Protein AF-A0A7C3QH63-F1 (afdb_monomer_lite)

Sequence (162 aa):
MARCDVIFSNTGHPMHFYNVEKAVGRGSLNETSDVLLVQYMLKATYESSTAGASLTGAPKGVLKVSGVADELTFDLIRHFQKSMQKLGIPTVDDGRIDPVPRSTTAYDMTKRAFQHTIISLNHALHTVRPNDYPRLWNAPDCPPALRERLFIYWVAGEYMRY

Structure (mmCIF, N/CA/C/O backbone):
data_AF-A0A7C3QH63-F1
#
_entry.id   AF-A0A7C3QH63-F1
#
loop_
_atom_site.group_PDB
_atom_site.id
_atom_site.type_symbol
_atom_site.label_atom_id
_atom_site.label_alt_id
_atom_site.label_comp_id
_atom_site.label_asym_id
_atom_site.label_entity_id
_atom_site.label_seq_id
_atom_site.pdbx_PDB_ins_code
_atom_site.Cartn_x
_atom_site.Cartn_y
_atom_site.Cartn_z
_atom_site.occupancy
_atom_site.B_iso_or_equiv
_atom_site.auth_seq_id
_atom_site.auth_comp_id
_atom_site.auth_asym_id
_atom_site.auth_atom_id
_atom_site.pdbx_PDB_model_num
ATOM 1 N N . MET A 1 1 ? -5.799 -2.760 -12.560 1.00 87.38 1 MET A N 1
ATOM 2 C CA . MET A 1 1 ? -5.232 -4.009 -12.068 1.00 87.38 1 MET A CA 1
ATOM 3 C C . MET A 1 1 ? -3.860 -3.774 -11.478 1.00 87.38 1 MET A C 1
ATOM 5 O O . MET A 1 1 ? -3.052 -3.082 -12.085 1.00 87.38 1 MET A O 1
ATOM 9 N N . ALA A 1 2 ? -3.596 -4.373 -10.316 1.00 91.44 2 ALA A N 1
ATOM 10 C CA . ALA A 1 2 ? -2.329 -4.192 -9.617 1.00 91.44 2 ALA A CA 1
ATOM 11 C C . ALA A 1 2 ? -1.150 -4.656 -10.473 1.00 91.44 2 ALA A C 1
ATOM 13 O O . ALA A 1 2 ? -1.228 -5.689 -11.145 1.00 91.44 2 ALA A O 1
ATOM 14 N N . ARG A 1 3 ? -0.047 -3.911 -10.411 1.00 90.75 3 ARG A N 1
ATOM 15 C CA . ARG A 1 3 ? 1.154 -4.196 -11.199 1.00 90.75 3 ARG A CA 1
ATOM 16 C C . ARG A 1 3 ? 2.439 -3.852 -10.457 1.00 90.75 3 ARG A C 1
ATOM 18 O O . ARG A 1 3 ? 2.429 -3.100 -9.485 1.00 90.75 3 ARG A O 1
ATOM 25 N N . CYS A 1 4 ? 3.544 -4.387 -10.961 1.00 90.00 4 CYS A N 1
ATOM 26 C CA . CYS A 1 4 ? 4.897 -4.026 -10.558 1.00 90.00 4 CYS A CA 1
ATOM 27 C C . CYS A 1 4 ? 5.586 -3.341 -11.742 1.00 90.00 4 CYS A C 1
ATOM 29 O O . CYS A 1 4 ? 5.754 -3.952 -12.795 1.00 90.00 4 CYS A O 1
ATOM 31 N N . ASP A 1 5 ? 5.958 -2.077 -11.568 1.00 87.06 5 ASP A N 1
ATOM 32 C CA . ASP A 1 5 ? 6.765 -1.318 -12.516 1.00 87.06 5 ASP A CA 1
ATOM 33 C C . ASP A 1 5 ? 8.238 -1.349 -12.067 1.00 87.06 5 ASP A C 1
ATOM 35 O O . ASP A 1 5 ? 8.532 -1.395 -10.870 1.00 87.06 5 ASP A O 1
ATOM 39 N N . VAL A 1 6 ? 9.177 -1.287 -13.015 1.00 83.69 6 VAL A N 1
ATOM 40 C CA . VAL A 1 6 ? 10.589 -1.015 -12.707 1.00 83.69 6 VAL A CA 1
ATOM 41 C C . VAL A 1 6 ? 10.860 0.454 -12.991 1.00 83.69 6 VAL A C 1
ATOM 43 O O . VAL A 1 6 ? 10.867 0.874 -14.148 1.00 83.69 6 VAL A O 1
ATOM 46 N N . ILE A 1 7 ? 11.090 1.225 -11.935 1.00 82.81 7 ILE A N 1
ATOM 47 C CA . ILE A 1 7 ? 11.486 2.633 -12.017 1.00 82.81 7 ILE A CA 1
ATOM 48 C C . ILE A 1 7 ? 12.985 2.764 -11.753 1.00 82.81 7 ILE A C 1
ATOM 50 O O . ILE A 1 7 ? 13.591 1.883 -11.150 1.00 82.81 7 ILE A O 1
ATOM 54 N N . PHE A 1 8 ? 13.599 3.859 -12.187 1.00 79.06 8 PHE A N 1
ATOM 55 C CA . PHE A 1 8 ? 15.014 4.123 -11.931 1.00 79.06 8 PHE A CA 1
ATOM 56 C C . PHE A 1 8 ? 15.159 5.212 -10.874 1.00 79.06 8 PHE A C 1
ATOM 58 O O . PHE A 1 8 ? 14.492 6.245 -10.949 1.00 79.06 8 PHE A O 1
ATOM 65 N N . SER A 1 9 ? 16.014 4.971 -9.880 1.00 76.06 9 SER A N 1
ATOM 66 C CA . SER A 1 9 ? 16.400 5.986 -8.901 1.00 76.06 9 SER A CA 1
ATOM 67 C C . SER A 1 9 ? 17.197 7.116 -9.565 1.00 76.06 9 SER A C 1
ATOM 69 O O . SER A 1 9 ? 17.692 6.982 -10.685 1.00 76.06 9 SER A O 1
ATOM 71 N N . ASN A 1 10 ? 17.432 8.204 -8.828 1.00 71.88 10 ASN A N 1
ATOM 72 C CA . ASN A 1 10 ? 18.333 9.276 -9.271 1.00 71.88 10 ASN A CA 1
ATOM 73 C C . ASN A 1 10 ? 19.784 8.794 -9.486 1.00 71.88 10 ASN A C 1
ATOM 75 O O . ASN A 1 10 ? 20.552 9.462 -10.168 1.00 71.88 10 ASN A O 1
ATOM 79 N N . THR A 1 11 ? 20.160 7.645 -8.914 1.00 76.81 11 THR A N 1
ATOM 80 C CA . THR A 1 11 ? 21.467 6.995 -9.110 1.00 76.81 11 THR A CA 1
ATOM 81 C C . THR A 1 11 ? 21.471 5.988 -10.264 1.00 76.81 11 THR A C 1
ATOM 83 O O . THR A 1 11 ? 22.475 5.322 -10.491 1.00 76.81 11 THR A O 1
ATOM 86 N N . GLY A 1 12 ? 20.361 5.859 -11.001 1.00 77.06 12 GLY A N 1
ATOM 87 C CA . GLY A 1 12 ? 20.231 4.932 -12.126 1.00 77.06 12 GLY A CA 1
ATOM 88 C C . GLY A 1 12 ? 20.026 3.472 -11.719 1.00 77.06 12 GLY A C 1
ATOM 89 O O . GLY A 1 12 ? 20.027 2.595 -12.582 1.00 77.06 12 GLY A O 1
ATOM 90 N N . HIS A 1 13 ? 19.821 3.180 -10.431 1.00 79.19 13 HIS A N 1
ATOM 91 C CA . HIS A 1 13 ? 19.534 1.820 -9.988 1.00 79.19 13 HIS A CA 1
ATOM 92 C C . HIS A 1 13 ? 18.056 1.478 -10.217 1.00 79.19 13 HIS A C 1
ATOM 94 O O . HIS A 1 13 ? 17.182 2.275 -9.856 1.00 79.19 13 HIS A O 1
ATOM 100 N N . PRO A 1 14 ? 17.753 0.306 -10.805 1.00 82.06 14 PRO A N 1
ATOM 101 C CA . PRO A 1 14 ? 16.380 -0.144 -10.956 1.00 82.06 14 PRO A CA 1
ATOM 102 C C . PRO A 1 14 ? 15.774 -0.446 -9.582 1.00 82.06 14 PRO A C 1
ATOM 104 O O . PRO A 1 14 ? 16.399 -1.078 -8.731 1.00 82.06 14 PRO A O 1
ATOM 107 N N . MET A 1 15 ? 14.537 -0.011 -9.381 1.00 83.62 15 MET A N 1
ATOM 108 C CA . MET A 1 15 ? 13.744 -0.254 -8.184 1.00 83.62 15 MET A CA 1
ATOM 109 C C . MET A 1 15 ? 12.363 -0.757 -8.589 1.00 83.62 15 MET A C 1
ATOM 111 O O . MET A 1 15 ? 11.753 -0.250 -9.531 1.00 83.62 15 MET A O 1
ATOM 115 N N . HIS A 1 16 ? 11.858 -1.739 -7.849 1.00 89.25 16 HIS A N 1
ATOM 116 C CA . HIS A 1 16 ? 10.487 -2.205 -8.005 1.00 89.25 16 HIS A CA 1
ATOM 117 C C . HIS A 1 16 ? 9.518 -1.208 -7.369 1.00 89.25 16 HIS A C 1
ATOM 119 O O . HIS A 1 16 ? 9.737 -0.735 -6.250 1.00 89.25 16 HIS A O 1
ATOM 125 N N . PHE A 1 17 ? 8.441 -0.904 -8.084 1.00 91.69 17 PHE A N 1
ATOM 126 C CA . PHE A 1 17 ? 7.369 -0.037 -7.625 1.00 91.69 17 PHE A CA 1
ATOM 127 C C . PHE A 1 17 ? 6.023 -0.713 -7.856 1.00 91.69 17 PHE A C 1
ATOM 129 O O . PHE A 1 17 ? 5.623 -0.966 -8.993 1.00 91.69 17 PHE A O 1
ATOM 136 N N . TYR A 1 18 ? 5.319 -1.019 -6.773 1.00 94.81 18 TYR A N 1
ATOM 137 C CA . TYR A 1 18 ? 3.999 -1.627 -6.832 1.00 94.81 18 TYR A CA 1
ATOM 138 C C . TYR A 1 18 ? 2.939 -0.544 -6.942 1.00 94.81 18 TYR A C 1
ATOM 140 O O . TYR A 1 18 ? 2.888 0.380 -6.134 1.00 94.81 18 TYR A O 1
ATOM 148 N N . ASN A 1 19 ? 2.083 -0.646 -7.947 1.00 95.44 19 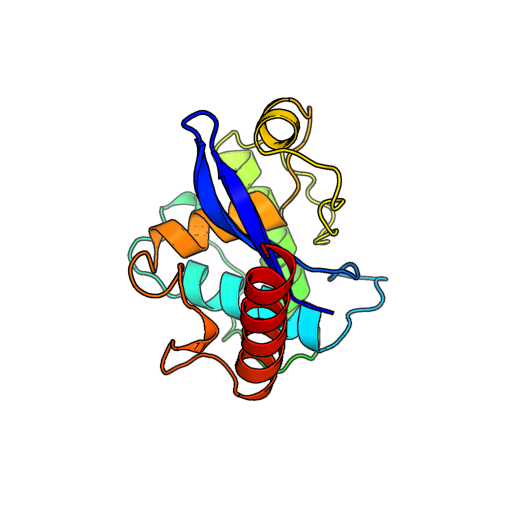ASN A N 1
ATOM 149 C CA . ASN A 1 19 ? 1.105 0.385 -8.245 1.00 95.44 19 ASN A CA 1
ATOM 150 C C . ASN A 1 19 ? -0.275 -0.230 -8.441 1.00 95.44 19 ASN A C 1
ATOM 152 O O . ASN A 1 19 ? -0.408 -1.385 -8.854 1.00 95.44 19 ASN A O 1
ATOM 156 N N . VAL A 1 20 ? -1.290 0.580 -8.176 1.00 96.38 20 VAL A N 1
ATOM 157 C CA . VAL A 1 20 ? -2.664 0.289 -8.579 1.00 96.38 20 VAL A CA 1
ATOM 158 C C . VAL A 1 20 ? -2.906 0.867 -9.975 1.00 96.38 20 VAL A C 1
ATOM 160 O O . VAL A 1 20 ? -2.190 1.776 -10.399 1.00 96.38 20 VAL A O 1
ATOM 163 N N . GLU A 1 21 ? -3.903 0.381 -10.714 1.00 94.56 21 GLU A N 1
ATOM 164 C CA . GLU A 1 21 ? -4.372 1.095 -11.923 1.00 94.56 21 GLU A CA 1
ATOM 165 C C . GLU A 1 21 ? -5.732 1.752 -11.738 1.00 94.56 21 GLU A C 1
ATOM 167 O O . GLU A 1 21 ? -6.007 2.764 -12.386 1.00 94.56 21 GLU A O 1
ATOM 172 N N . LYS A 1 22 ? -6.592 1.189 -10.886 1.00 96.12 22 LYS A N 1
ATOM 173 C CA . LYS A 1 22 ? -7.841 1.826 -10.472 1.00 96.12 22 LYS A CA 1
ATOM 174 C C . LYS A 1 22 ? -7.738 2.223 -9.008 1.00 96.12 22 LYS A C 1
ATOM 176 O O . LYS A 1 22 ? -7.091 1.545 -8.217 1.00 96.12 22 LYS A O 1
ATOM 181 N N . ALA A 1 23 ? -8.375 3.339 -8.671 1.00 97.38 23 ALA A N 1
ATOM 182 C CA . ALA A 1 23 ? -8.369 3.846 -7.312 1.00 97.38 23 ALA A CA 1
ATOM 183 C C . ALA A 1 23 ? -9.007 2.842 -6.338 1.00 97.38 23 ALA A C 1
ATOM 185 O O . ALA A 1 23 ? -10.001 2.183 -6.672 1.00 97.38 23 ALA A O 1
ATOM 186 N N . VAL A 1 24 ? -8.444 2.767 -5.132 1.00 98.31 24 VAL A N 1
ATOM 187 C CA . VAL A 1 24 ? -8.957 1.960 -4.018 1.00 98.31 24 VAL A CA 1
ATOM 188 C C . VAL A 1 24 ? -9.373 2.892 -2.888 1.00 98.31 24 VAL A C 1
ATOM 190 O O . VAL A 1 24 ? -8.562 3.672 -2.400 1.00 98.31 24 VAL A O 1
ATOM 193 N N . GLY A 1 25 ? -10.633 2.826 -2.474 1.00 97.56 25 GLY A N 1
ATOM 194 C CA . GLY A 1 25 ? -11.217 3.698 -1.459 1.00 97.56 25 GLY A CA 1
ATOM 195 C C . GLY A 1 25 ? -12.720 3.898 -1.654 1.00 97.56 25 GLY A C 1
ATOM 196 O O . GLY A 1 25 ? -13.318 3.411 -2.623 1.00 97.56 25 GLY A O 1
ATOM 197 N N . ARG A 1 26 ? -13.353 4.640 -0.740 1.00 96.75 26 ARG A N 1
ATOM 198 C CA . ARG A 1 26 ? -14.796 4.928 -0.821 1.00 96.75 26 ARG A CA 1
ATOM 199 C C . ARG A 1 26 ? -15.142 5.610 -2.150 1.00 96.75 26 ARG A C 1
ATOM 201 O O . ARG A 1 26 ? -14.431 6.505 -2.603 1.00 96.75 26 ARG A O 1
ATOM 208 N N . GLY A 1 27 ? -16.227 5.163 -2.783 1.00 95.94 27 GLY A N 1
ATOM 209 C CA . GLY A 1 27 ? -16.696 5.699 -4.068 1.00 95.94 27 GLY A CA 1
ATOM 210 C C . GLY A 1 27 ? -15.800 5.391 -5.276 1.00 95.94 27 GLY A C 1
ATOM 211 O O . GLY A 1 27 ? -16.015 5.959 -6.343 1.00 95.94 27 GLY A O 1
ATOM 212 N N . SER A 1 28 ? -14.795 4.523 -5.126 1.00 96.38 28 SER A N 1
ATOM 213 C CA . SER A 1 28 ? -13.924 4.086 -6.224 1.00 96.38 28 SER A CA 1
ATOM 214 C C . SER A 1 28 ? -14.381 2.747 -6.815 1.00 96.38 28 SER A C 1
ATOM 216 O O . SER A 1 28 ? -15.229 2.065 -6.242 1.00 96.38 28 SER A O 1
ATOM 218 N N . LEU A 1 29 ? -13.791 2.350 -7.950 1.00 96.44 29 LEU A N 1
ATOM 219 C CA . LEU A 1 29 ? -14.080 1.057 -8.585 1.00 96.44 29 LEU A CA 1
ATOM 220 C C . LEU A 1 29 ? -13.668 -0.136 -7.713 1.00 96.44 29 LEU A C 1
ATOM 222 O O . LEU A 1 29 ? -14.335 -1.161 -7.764 1.00 96.44 29 LEU A O 1
ATOM 226 N N . ASN A 1 30 ? -12.606 0.004 -6.904 1.00 97.56 30 ASN A N 1
ATOM 227 C CA . ASN A 1 30 ? -12.132 -1.043 -5.992 1.00 97.56 30 ASN A CA 1
ATOM 228 C C . ASN A 1 30 ? -11.896 -2.391 -6.695 1.00 97.56 30 ASN A C 1
ATOM 230 O O . ASN A 1 30 ? -12.334 -3.441 -6.228 1.00 97.56 30 ASN A O 1
ATOM 234 N N . GLU A 1 31 ? -11.184 -2.354 -7.822 1.00 97.44 31 GLU A N 1
ATOM 235 C CA . GLU A 1 31 ? -10.793 -3.553 -8.566 1.00 97.44 31 GLU A CA 1
ATOM 236 C C . GLU A 1 31 ? -10.089 -4.566 -7.659 1.00 97.44 31 GLU A C 1
ATOM 238 O O . GLU A 1 31 ? -9.119 -4.230 -6.979 1.00 97.44 31 GLU A O 1
ATOM 243 N N . THR A 1 32 ? -10.521 -5.828 -7.692 1.00 97.44 32 THR A N 1
ATOM 244 C CA . THR A 1 32 ? -10.091 -6.864 -6.735 1.00 97.44 32 THR A CA 1
ATOM 245 C C . THR A 1 32 ? -8.572 -6.986 -6.620 1.00 97.44 32 THR A C 1
ATOM 247 O O . THR A 1 32 ? -8.037 -7.103 -5.523 1.00 97.44 32 THR A O 1
ATOM 250 N N . SER A 1 33 ? -7.852 -6.928 -7.744 1.00 96.81 33 SER A N 1
ATOM 251 C CA . SER A 1 33 ? -6.382 -7.000 -7.742 1.00 96.81 33 SER A CA 1
ATOM 252 C C . SER A 1 33 ? -5.717 -5.772 -7.109 1.00 96.81 33 SER A C 1
ATOM 254 O O . SER A 1 33 ? -4.744 -5.926 -6.373 1.00 96.81 33 SER A O 1
ATOM 256 N N . ASP A 1 34 ? -6.257 -4.575 -7.355 1.00 97.81 34 ASP A N 1
ATOM 257 C CA . ASP A 1 34 ? -5.780 -3.320 -6.764 1.00 97.81 34 ASP A CA 1
ATOM 258 C C . ASP A 1 34 ? -6.050 -3.318 -5.244 1.00 97.81 34 ASP A C 1
ATOM 260 O O . ASP A 1 34 ? -5.174 -2.967 -4.451 1.00 97.81 34 ASP A O 1
ATOM 264 N N . VAL A 1 35 ? -7.217 -3.821 -4.823 1.00 98.25 35 VAL A N 1
ATOM 265 C CA . VAL A 1 35 ? -7.578 -4.002 -3.407 1.00 98.25 35 VAL A CA 1
ATOM 266 C C . VAL A 1 35 ? -6.670 -5.020 -2.718 1.00 98.25 35 VAL A C 1
ATOM 268 O O . VAL A 1 35 ? -6.187 -4.745 -1.622 1.00 98.25 35 VAL A O 1
ATOM 271 N N . LEU A 1 36 ? -6.402 -6.170 -3.349 1.00 97.88 36 LEU A N 1
ATOM 272 C CA . LEU A 1 36 ? -5.495 -7.190 -2.809 1.00 97.88 36 LEU A CA 1
ATOM 273 C C . LEU A 1 36 ? -4.114 -6.607 -2.523 1.00 97.88 36 LEU A C 1
ATOM 275 O O . LEU A 1 36 ? -3.567 -6.845 -1.447 1.00 97.88 36 LEU A O 1
ATOM 279 N N . LEU A 1 37 ? -3.566 -5.834 -3.466 1.00 98.00 37 LEU A N 1
ATOM 280 C CA . LEU A 1 37 ? -2.282 -5.170 -3.277 1.00 98.00 37 LEU A CA 1
ATOM 281 C C . LEU A 1 37 ? -2.341 -4.226 -2.071 1.00 98.00 37 LEU A C 1
ATOM 283 O O . LEU A 1 37 ? -1.543 -4.369 -1.150 1.00 98.00 37 LEU A O 1
ATOM 287 N N . VAL A 1 38 ? -3.311 -3.312 -2.035 1.00 98.19 38 VAL A N 1
ATOM 288 C CA . VAL A 1 38 ? -3.454 -2.337 -0.942 1.00 98.19 38 VAL A CA 1
ATOM 289 C C . VAL A 1 38 ? -3.601 -3.019 0.420 1.00 98.19 38 VAL A C 1
ATOM 291 O O . VAL A 1 38 ? -2.882 -2.670 1.358 1.00 98.19 38 VAL A O 1
ATOM 294 N N . GLN A 1 39 ? -4.487 -4.011 0.538 1.00 98.06 39 GLN A N 1
ATOM 295 C CA . GLN A 1 39 ? -4.697 -4.753 1.782 1.00 98.06 39 GLN A CA 1
ATOM 296 C C . GLN A 1 39 ? -3.429 -5.479 2.224 1.00 98.06 39 GLN A C 1
ATOM 298 O O . GLN A 1 39 ? -3.089 -5.450 3.404 1.00 98.06 39 GLN A O 1
ATOM 303 N N . TYR A 1 40 ? -2.708 -6.098 1.289 1.00 97.44 40 TYR A N 1
ATOM 304 C CA . TYR A 1 40 ? -1.456 -6.784 1.580 1.00 97.44 40 TYR A CA 1
ATOM 305 C C . TYR A 1 40 ? -0.379 -5.819 2.098 1.00 97.44 40 TYR A C 1
ATOM 307 O O . TYR A 1 40 ? 0.248 -6.087 3.124 1.00 97.44 40 TYR A O 1
ATOM 315 N N . MET A 1 41 ? -0.212 -4.663 1.445 1.00 97.31 41 MET A N 1
ATOM 316 C CA . MET A 1 41 ? 0.748 -3.633 1.861 1.00 97.31 41 MET A CA 1
ATOM 317 C C . MET A 1 41 ? 0.407 -3.053 3.239 1.00 97.31 41 MET A C 1
ATOM 319 O O . MET A 1 41 ? 1.291 -2.925 4.088 1.00 97.31 41 MET A O 1
ATOM 323 N N . LEU A 1 42 ? -0.869 -2.728 3.480 1.00 96.44 42 LEU A N 1
ATOM 324 C CA . LEU A 1 42 ? -1.339 -2.232 4.776 1.00 96.44 42 LEU A CA 1
ATOM 325 C C . LEU A 1 42 ? -1.126 -3.281 5.866 1.00 96.44 42 LEU A C 1
ATOM 327 O O . LEU A 1 42 ? -0.545 -2.961 6.898 1.00 96.44 42 LEU A O 1
ATOM 331 N N . LYS A 1 43 ? -1.536 -4.531 5.628 1.00 95.38 43 LYS A N 1
ATOM 332 C CA . LYS A 1 43 ? -1.392 -5.621 6.597 1.00 95.38 43 LYS A CA 1
ATOM 333 C C . LYS A 1 43 ? 0.067 -5.793 7.016 1.00 95.38 43 LYS A C 1
ATOM 335 O O . LYS A 1 43 ? 0.362 -5.701 8.201 1.00 95.38 43 LYS A O 1
ATOM 340 N N . ALA A 1 44 ? 0.981 -5.935 6.054 1.00 94.00 44 ALA A N 1
ATOM 341 C CA . ALA A 1 44 ? 2.410 -6.060 6.338 1.00 94.00 44 ALA A CA 1
ATOM 342 C C . ALA A 1 44 ? 2.963 -4.850 7.112 1.00 94.00 44 ALA A C 1
ATOM 344 O O . ALA A 1 44 ? 3.793 -5.007 8.004 1.00 94.00 44 ALA A O 1
ATOM 345 N N . THR A 1 45 ? 2.484 -3.646 6.792 1.00 92.88 45 THR A N 1
ATOM 346 C CA . THR A 1 45 ? 2.906 -2.416 7.471 1.00 92.88 45 THR A CA 1
ATOM 347 C C . THR A 1 45 ? 2.425 -2.363 8.923 1.00 92.88 45 THR A C 1
ATOM 349 O O . THR A 1 45 ? 3.207 -1.998 9.791 1.00 92.88 45 THR A O 1
ATOM 352 N N . TYR A 1 46 ? 1.171 -2.728 9.207 1.00 91.81 46 TYR A N 1
ATOM 353 C CA . TYR A 1 46 ? 0.603 -2.669 10.563 1.00 91.81 46 TYR A CA 1
ATOM 354 C C . TYR A 1 46 ? 0.979 -3.863 11.448 1.00 91.81 46 TYR A C 1
ATOM 356 O O . TYR A 1 46 ? 0.990 -3.723 12.668 1.00 91.81 46 TYR A O 1
ATOM 364 N N . GLU A 1 47 ? 1.277 -5.025 10.865 1.00 90.25 47 GLU A N 1
ATOM 365 C CA . GLU A 1 47 ? 1.712 -6.208 11.620 1.00 90.25 47 GLU A CA 1
ATOM 366 C C . GLU A 1 47 ? 3.205 -6.174 11.974 1.00 90.25 47 GLU A C 1
ATOM 368 O O . GLU A 1 47 ? 3.648 -6.921 12.847 1.00 90.25 47 GLU A O 1
ATOM 373 N N . SER A 1 48 ? 3.995 -5.311 11.328 1.00 85.44 48 SER A N 1
ATOM 374 C CA . SER A 1 48 ? 5.418 -5.196 11.632 1.00 85.44 48 SER A CA 1
ATOM 375 C C . SER A 1 48 ? 5.658 -4.546 12.994 1.00 85.44 48 SER A C 1
ATOM 377 O O . SER A 1 48 ? 5.189 -3.443 13.264 1.00 85.44 48 SER A O 1
ATOM 379 N N . SER A 1 49 ? 6.501 -5.164 13.823 1.00 66.25 49 SER A N 1
ATOM 380 C CA . SER A 1 49 ? 6.978 -4.574 15.082 1.00 66.25 49 SER A CA 1
ATOM 381 C C . SER A 1 49 ? 7.876 -3.347 14.880 1.00 66.25 49 SER A C 1
ATOM 383 O O . SER A 1 49 ? 8.116 -2.598 15.825 1.00 66.25 49 SER A O 1
ATOM 385 N N . THR A 1 50 ? 8.362 -3.122 13.655 1.00 67.06 50 THR A N 1
ATOM 386 C CA . THR A 1 50 ? 9.143 -1.936 13.272 1.00 67.06 50 THR A CA 1
ATOM 387 C C . THR A 1 50 ? 8.275 -0.778 12.781 1.00 67.06 50 THR A C 1
ATOM 389 O O . THR A 1 50 ? 8.800 0.295 12.477 1.00 67.06 50 THR A O 1
ATOM 392 N N . ALA A 1 51 ? 6.952 -0.964 12.718 1.00 62.50 51 ALA A N 1
ATOM 393 C CA . ALA A 1 51 ? 6.001 0.114 12.502 1.00 62.50 51 ALA A CA 1
ATOM 394 C C . ALA A 1 51 ? 6.171 1.156 13.618 1.00 62.50 51 ALA A C 1
ATOM 396 O O . ALA A 1 51 ? 5.857 0.903 14.780 1.00 62.50 51 ALA A O 1
ATOM 397 N N . GLY A 1 52 ? 6.736 2.318 13.284 1.00 61.28 52 GLY A N 1
ATOM 398 C CA . GLY A 1 52 ? 7.029 3.362 14.264 1.00 61.28 52 GLY A CA 1
ATOM 399 C C . GLY A 1 52 ? 5.786 3.846 15.024 1.00 61.28 52 GLY A C 1
ATOM 400 O O . GLY A 1 52 ? 4.643 3.598 14.636 1.00 61.28 52 GLY A O 1
ATOM 401 N N . ALA A 1 53 ? 6.009 4.625 16.089 1.00 62.62 53 ALA A N 1
ATOM 402 C CA . ALA A 1 53 ? 4.955 5.159 16.962 1.00 62.62 53 ALA A CA 1
ATOM 403 C C . ALA A 1 53 ? 3.829 5.921 16.222 1.00 62.62 53 ALA A C 1
ATOM 405 O O . ALA A 1 53 ? 2.725 6.065 16.744 1.00 62.62 53 ALA A O 1
ATOM 406 N N . SER A 1 54 ? 4.073 6.387 14.997 1.00 66.19 54 SER A N 1
ATOM 407 C CA . SER A 1 54 ? 3.097 7.081 14.151 1.00 66.19 54 SER A CA 1
ATOM 408 C C . SER A 1 54 ? 1.929 6.210 13.677 1.00 66.19 54 SER A C 1
ATOM 410 O O . SER A 1 54 ? 0.899 6.765 13.294 1.00 66.19 54 SER A O 1
ATOM 412 N N . LEU A 1 55 ? 2.051 4.879 13.716 1.00 79.62 55 LEU A N 1
ATOM 413 C CA . LEU A 1 55 ? 0.976 3.942 13.359 1.00 79.62 55 LEU A CA 1
ATOM 414 C C . LEU A 1 55 ? 0.158 3.468 14.575 1.00 79.62 55 LEU A C 1
ATOM 416 O O . LEU A 1 55 ? -0.749 2.647 14.432 1.00 79.62 55 LEU A O 1
ATOM 420 N N . THR A 1 56 ? 0.429 4.018 15.764 1.00 77.88 56 THR A N 1
ATOM 421 C CA . THR A 1 56 ? -0.385 3.780 16.964 1.00 77.88 56 THR A CA 1
ATOM 422 C C . THR A 1 56 ? -1.803 4.332 16.800 1.00 77.88 56 THR A C 1
ATOM 424 O O . THR A 1 56 ? -2.019 5.363 16.165 1.00 77.88 56 THR A O 1
ATOM 427 N N . GLY A 1 57 ? -2.784 3.645 17.394 1.00 81.38 57 GLY A N 1
ATOM 428 C CA . GLY A 1 57 ? -4.195 4.038 17.301 1.00 81.38 57 GLY A CA 1
ATOM 429 C C . GLY A 1 57 ? -4.903 3.579 16.024 1.00 81.38 57 GLY A C 1
ATOM 430 O O . GLY A 1 57 ? -5.984 4.086 15.724 1.00 81.38 57 GLY A O 1
ATOM 431 N N . ALA A 1 58 ? -4.324 2.614 15.300 1.00 85.06 58 ALA A N 1
ATOM 432 C CA . ALA A 1 58 ? -4.961 2.000 14.144 1.00 85.06 58 ALA A CA 1
ATOM 433 C C . ALA A 1 58 ? -6.381 1.488 14.482 1.00 85.06 58 ALA A C 1
ATOM 435 O O . ALA A 1 58 ? -6.604 0.992 15.596 1.00 85.06 58 ALA A O 1
ATOM 436 N N . PRO A 1 59 ? -7.341 1.586 13.539 1.00 86.31 59 PRO A N 1
ATOM 437 C CA . PRO A 1 59 ? -8.656 0.968 13.666 1.00 86.31 59 PRO A CA 1
ATOM 438 C C . PRO A 1 59 ? -8.563 -0.477 14.171 1.00 86.31 59 PRO A C 1
ATOM 440 O O . PRO A 1 59 ? -7.742 -1.263 13.699 1.00 86.31 59 PRO A O 1
ATOM 443 N N . LYS A 1 60 ? -9.406 -0.828 15.148 1.00 84.00 60 LYS A N 1
ATOM 444 C CA . LYS A 1 60 ? -9.419 -2.176 15.727 1.00 84.00 60 LYS A CA 1
ATOM 445 C C . LYS A 1 60 ? -9.970 -3.173 14.709 1.00 84.00 60 LYS A C 1
ATOM 447 O O . LYS A 1 60 ? -11.054 -2.972 14.172 1.00 84.00 60 LYS A O 1
ATOM 452 N N . GLY A 1 61 ? -9.261 -4.278 14.513 1.00 84.81 61 GLY A N 1
ATOM 453 C CA . GLY A 1 61 ? -9.690 -5.368 13.643 1.00 84.81 61 GLY A CA 1
ATOM 454 C C . GLY A 1 61 ? -8.500 -6.126 13.071 1.00 84.81 61 GLY A C 1
ATOM 455 O O . GLY A 1 61 ? -7.365 -5.665 13.146 1.00 84.81 61 GLY A O 1
ATOM 456 N N . VAL A 1 62 ? -8.767 -7.298 12.497 1.00 88.25 62 VAL A N 1
ATOM 457 C CA . VAL A 1 62 ? -7.769 -8.051 11.730 1.00 88.25 62 VAL A CA 1
ATOM 458 C C . VAL A 1 62 ? -8.030 -7.781 10.257 1.00 88.25 62 VAL A C 1
ATOM 460 O O . VAL A 1 62 ? -9.052 -8.218 9.724 1.00 88.25 62 VAL A O 1
ATOM 463 N N . LEU A 1 63 ? -7.117 -7.059 9.604 1.00 92.81 63 LEU A N 1
ATOM 464 C CA . LEU A 1 63 ? -7.216 -6.805 8.171 1.00 92.81 63 LEU A CA 1
ATOM 465 C C . LEU A 1 63 ? -7.030 -8.120 7.404 1.00 92.81 63 LEU A C 1
ATOM 467 O O . LEU A 1 63 ? -5.967 -8.743 7.440 1.00 92.81 63 LEU A O 1
ATOM 471 N N . LYS A 1 64 ? -8.075 -8.541 6.692 1.00 95.00 64 LYS A N 1
ATOM 472 C CA . LYS A 1 64 ? -8.027 -9.704 5.803 1.00 95.00 64 LYS A CA 1
ATOM 473 C C . LYS A 1 64 ? -7.625 -9.255 4.403 1.00 95.00 64 LYS A C 1
ATOM 475 O O . LYS A 1 64 ? -8.165 -8.286 3.886 1.00 95.00 64 LYS A O 1
ATOM 480 N N . VAL A 1 65 ? -6.722 -9.998 3.768 1.00 96.81 65 VAL A N 1
ATOM 481 C CA . VAL A 1 65 ? -6.346 -9.783 2.363 1.00 96.81 65 VAL A CA 1
ATOM 482 C C . VAL A 1 65 ? -7.306 -10.583 1.482 1.00 96.81 65 VAL A C 1
ATOM 484 O O . VAL A 1 65 ? -6.986 -11.679 1.027 1.00 96.81 65 VAL A O 1
ATOM 487 N N . SER A 1 66 ? -8.533 -10.083 1.346 1.00 96.88 66 SER A N 1
ATOM 488 C CA . SER A 1 66 ? -9.636 -10.759 0.648 1.00 96.88 66 SER A CA 1
ATOM 489 C C . SER A 1 66 ? -9.837 -10.267 -0.785 1.00 96.88 66 SER A C 1
ATOM 491 O O . SER A 1 66 ? -10.500 -10.940 -1.570 1.00 96.88 66 SER A O 1
ATOM 493 N N . GLY A 1 67 ? -9.304 -9.089 -1.126 1.00 96.94 67 GLY A N 1
ATOM 494 C CA . GLY A 1 67 ? -9.593 -8.414 -2.393 1.00 96.94 67 GLY A CA 1
ATOM 495 C C . GLY A 1 67 ? -10.967 -7.746 -2.436 1.00 96.94 67 GLY A C 1
ATOM 496 O O . GLY A 1 67 ? -11.346 -7.204 -3.471 1.00 96.94 67 GLY A O 1
ATOM 497 N N . VAL A 1 68 ? -11.706 -7.760 -1.324 1.00 97.75 68 VAL A N 1
ATOM 498 C CA . VAL A 1 68 ? -12.968 -7.036 -1.149 1.00 97.75 68 VAL A CA 1
ATOM 499 C C . VAL A 1 68 ? -12.689 -5.816 -0.286 1.00 97.75 68 VAL A C 1
ATOM 501 O O . VAL A 1 68 ? -12.241 -5.959 0.852 1.00 97.75 68 VAL A O 1
ATOM 504 N N . ALA A 1 69 ? -12.929 -4.625 -0.831 1.00 96.31 69 ALA A N 1
ATOM 505 C CA . ALA A 1 69 ? -12.706 -3.380 -0.111 1.00 96.31 69 ALA A CA 1
ATOM 506 C C . ALA A 1 69 ? -13.849 -3.151 0.886 1.00 96.31 69 ALA A C 1
ATOM 508 O O . ALA A 1 69 ? -14.962 -2.801 0.497 1.00 96.31 69 ALA A O 1
ATOM 509 N N . ASP A 1 70 ? -13.567 -3.394 2.162 1.00 96.31 70 ASP A N 1
ATOM 510 C CA . ASP A 1 70 ? -14.502 -3.214 3.268 1.00 96.31 70 ASP A CA 1
ATOM 511 C C . ASP A 1 70 ? -14.225 -1.925 4.060 1.00 96.31 70 ASP A C 1
ATOM 513 O O . ASP A 1 70 ? -13.253 -1.203 3.823 1.00 96.31 70 ASP A O 1
ATOM 517 N N . GLU A 1 71 ? -15.098 -1.634 5.024 1.00 96.56 71 GLU A N 1
ATOM 518 C CA . GLU A 1 71 ? -14.989 -0.449 5.883 1.00 96.56 71 GLU A CA 1
ATOM 519 C C . GLU A 1 71 ? -13.646 -0.394 6.625 1.00 96.56 71 GLU A C 1
ATOM 521 O O . GLU A 1 71 ? -13.017 0.662 6.674 1.00 96.56 71 GLU A O 1
ATOM 526 N N . LEU A 1 72 ? -13.152 -1.538 7.116 1.00 96.50 72 LEU A N 1
ATOM 527 C CA . LEU A 1 72 ? -11.855 -1.614 7.790 1.00 96.50 72 LEU A CA 1
ATOM 528 C C . LEU A 1 72 ? -10.703 -1.249 6.843 1.00 96.50 72 LEU A C 1
ATOM 530 O O . LEU A 1 72 ? -9.781 -0.536 7.240 1.00 96.50 72 LEU A O 1
ATOM 534 N N . THR A 1 73 ? -10.760 -1.699 5.587 1.00 97.12 73 THR A N 1
ATOM 535 C CA . THR A 1 73 ? -9.788 -1.326 4.552 1.00 97.12 73 THR A CA 1
ATOM 536 C C . THR A 1 73 ? -9.768 0.190 4.362 1.00 97.12 73 THR A C 1
ATOM 538 O O . THR A 1 73 ? -8.695 0.794 4.386 1.00 97.12 73 THR A O 1
ATOM 541 N N . PHE A 1 74 ? -10.933 0.830 4.230 1.00 97.56 74 PHE A N 1
ATOM 542 C CA . PHE A 1 74 ? -11.025 2.284 4.055 1.00 97.56 74 PHE A CA 1
ATOM 543 C C . PHE A 1 74 ? -10.515 3.061 5.271 1.00 97.56 74 PHE A C 1
ATOM 545 O O . PHE A 1 74 ? -9.776 4.040 5.121 1.00 97.56 74 PHE A O 1
ATOM 552 N N . ASP A 1 75 ? -10.863 2.610 6.472 1.00 96.44 75 ASP A N 1
ATOM 553 C CA . ASP A 1 75 ? -10.430 3.250 7.710 1.00 96.44 75 ASP A CA 1
ATOM 554 C C . ASP A 1 75 ? -8.910 3.148 7.891 1.00 96.44 75 ASP A C 1
ATOM 556 O O . ASP A 1 75 ? -8.272 4.119 8.304 1.00 96.44 75 ASP A O 1
ATOM 560 N N . LEU A 1 76 ? -8.301 2.016 7.519 1.00 96.38 76 LEU A N 1
ATOM 561 C CA . LEU A 1 76 ? -6.848 1.834 7.569 1.00 96.38 76 LEU A CA 1
ATOM 562 C C . LEU A 1 76 ? -6.104 2.661 6.517 1.00 96.38 76 LEU A C 1
ATOM 564 O O . LEU A 1 76 ? -5.028 3.177 6.832 1.00 96.38 76 LEU A O 1
ATOM 568 N N . ILE A 1 77 ? -6.668 2.839 5.314 1.00 97.62 77 ILE A N 1
ATOM 569 C CA . ILE A 1 77 ? -6.125 3.768 4.305 1.00 97.62 77 ILE A CA 1
ATOM 570 C C . ILE A 1 77 ? -6.083 5.180 4.888 1.00 97.62 77 ILE A C 1
ATOM 572 O O . ILE A 1 77 ? -5.029 5.819 4.905 1.00 97.62 77 ILE A O 1
ATOM 576 N N . ARG A 1 78 ? -7.214 5.655 5.420 1.00 96.88 78 ARG A N 1
ATOM 577 C CA . ARG A 1 78 ? -7.305 7.010 5.970 1.00 96.88 78 ARG A CA 1
ATOM 578 C C . ARG A 1 78 ? -6.417 7.195 7.198 1.00 96.88 78 ARG A C 1
ATOM 580 O O . ARG A 1 78 ? -5.782 8.239 7.346 1.00 96.88 78 ARG A O 1
ATOM 587 N N . HIS A 1 79 ? -6.355 6.196 8.077 1.00 95.94 79 HIS A N 1
ATOM 588 C CA . HIS A 1 79 ? -5.453 6.217 9.22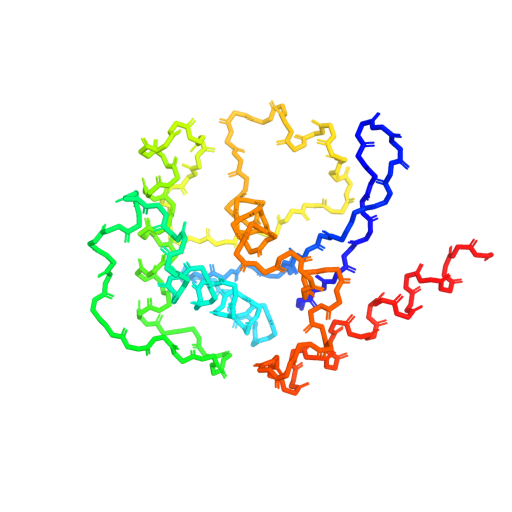5 1.00 95.94 79 HIS A CA 1
ATOM 589 C C . HIS A 1 79 ? -3.996 6.323 8.769 1.00 95.94 79 HIS A C 1
ATOM 591 O O . HIS A 1 79 ? -3.276 7.199 9.240 1.00 95.94 79 HIS A O 1
ATOM 597 N N . PHE A 1 80 ? -3.586 5.511 7.790 1.00 95.94 80 PHE A N 1
ATOM 598 C CA . PHE A 1 80 ? -2.234 5.551 7.241 1.00 95.94 80 PHE A CA 1
ATOM 599 C C . PHE A 1 80 ? -1.895 6.932 6.661 1.00 95.94 80 PHE A C 1
ATOM 601 O O . PHE A 1 80 ? -0.851 7.490 6.992 1.00 95.94 80 PHE A O 1
ATOM 608 N N . GLN A 1 81 ? -2.790 7.533 5.870 1.00 96.00 81 GLN A N 1
ATOM 609 C CA . GLN A 1 81 ? -2.606 8.888 5.330 1.00 96.00 81 GLN A CA 1
ATOM 610 C C . GLN A 1 81 ? -2.399 9.932 6.440 1.00 96.00 81 GLN A C 1
ATOM 612 O O . GLN A 1 81 ? -1.457 10.725 6.376 1.00 96.00 81 GLN A O 1
ATOM 617 N N . LYS A 1 82 ? -3.218 9.897 7.499 1.00 95.19 82 LYS A N 1
ATOM 618 C CA . LYS A 1 82 ? -3.064 10.786 8.664 1.00 95.19 82 LYS A CA 1
ATOM 619 C C . LYS A 1 82 ? -1.753 10.545 9.408 1.00 95.19 82 LYS A C 1
ATOM 621 O O . LYS A 1 82 ? -1.119 11.498 9.856 1.00 95.19 82 LYS A O 1
ATOM 626 N N . SER A 1 83 ? -1.322 9.293 9.536 1.00 94.06 83 SER A N 1
ATOM 627 C CA . SER A 1 83 ? -0.022 8.952 10.119 1.00 94.06 83 SER A CA 1
ATOM 628 C C . SER A 1 83 ? 1.138 9.502 9.289 1.00 94.06 83 SER A C 1
ATOM 630 O O . SER A 1 83 ? 2.091 10.020 9.865 1.00 94.06 83 SER A O 1
ATOM 632 N N . MET A 1 84 ? 1.048 9.462 7.956 1.00 93.56 84 MET A N 1
ATOM 633 C CA . MET A 1 84 ? 2.049 10.066 7.069 1.00 93.56 84 MET A CA 1
ATOM 634 C C . MET A 1 84 ? 2.094 11.591 7.229 1.00 93.56 84 MET A C 1
ATOM 636 O O . MET A 1 84 ? 3.178 12.152 7.380 1.00 93.56 84 MET A O 1
ATOM 640 N N . GLN A 1 85 ? 0.938 12.258 7.312 1.00 92.81 85 GLN A N 1
ATOM 641 C CA . GLN A 1 85 ? 0.878 13.699 7.592 1.00 92.81 85 GLN A CA 1
ATOM 642 C C . GLN A 1 85 ? 1.522 14.059 8.940 1.00 92.81 85 GLN A C 1
ATOM 644 O O . GLN A 1 85 ? 2.281 15.022 9.018 1.00 92.81 85 GLN A O 1
ATOM 649 N N . LYS A 1 86 ? 1.282 13.267 9.996 1.00 91.81 86 LYS A N 1
ATOM 650 C CA . LYS A 1 86 ? 1.928 13.456 11.311 1.00 91.81 86 LYS A CA 1
ATOM 651 C C . LYS A 1 86 ? 3.451 13.310 11.257 1.00 91.81 86 LYS A C 1
ATOM 653 O O . LYS A 1 86 ? 4.140 13.916 12.068 1.00 91.81 86 LYS A O 1
ATOM 658 N N . LEU A 1 87 ? 3.969 12.522 10.314 1.00 89.69 87 LEU A N 1
ATOM 659 C CA . LEU A 1 87 ? 5.402 12.385 10.040 1.00 89.69 87 LEU A CA 1
ATOM 660 C C . LEU A 1 87 ? 5.955 13.488 9.119 1.00 89.69 87 LEU A C 1
ATOM 662 O O . LEU A 1 87 ? 7.124 13.439 8.749 1.00 89.69 87 LEU A O 1
ATOM 666 N N . GLY A 1 88 ? 5.137 14.469 8.725 1.00 90.56 88 GLY A N 1
ATOM 667 C CA . GLY A 1 88 ? 5.537 15.540 7.812 1.00 90.56 88 GLY A CA 1
ATOM 668 C C . GLY A 1 88 ? 5.568 15.132 6.337 1.00 90.56 88 GLY A C 1
ATOM 669 O O . GLY A 1 88 ? 6.071 15.891 5.514 1.00 90.56 88 GLY A O 1
ATOM 670 N N . ILE A 1 89 ? 5.028 13.962 5.980 1.00 90.19 89 ILE A N 1
ATOM 671 C CA . ILE A 1 89 ? 4.919 13.518 4.587 1.00 90.19 89 ILE A CA 1
ATOM 672 C C . ILE A 1 89 ? 3.618 14.091 4.009 1.00 90.19 89 ILE A C 1
ATOM 674 O O . ILE A 1 89 ? 2.530 13.686 4.441 1.00 90.19 89 ILE A O 1
ATOM 678 N N . PRO A 1 90 ? 3.681 15.012 3.030 1.00 89.38 90 PRO A N 1
ATOM 679 C CA . PRO A 1 90 ? 2.493 15.681 2.524 1.00 89.38 90 PRO A CA 1
ATOM 680 C C . PRO A 1 90 ? 1.653 14.694 1.712 1.00 89.38 90 PRO A C 1
ATOM 682 O O . PRO A 1 90 ? 1.953 14.395 0.565 1.00 89.38 90 PRO A O 1
ATOM 685 N N . THR A 1 91 ? 0.594 14.164 2.314 1.00 90.88 91 THR A N 1
ATOM 686 C CA . THR A 1 91 ? -0.336 13.203 1.698 1.00 90.88 91 THR A CA 1
ATOM 687 C C . THR A 1 91 ? -1.754 13.752 1.838 1.00 90.88 91 THR A C 1
ATOM 689 O O . THR A 1 91 ? -2.047 14.412 2.832 1.00 90.88 91 THR A O 1
ATOM 692 N N . VAL A 1 92 ? -2.639 13.497 0.876 1.00 92.50 92 VAL A N 1
ATOM 693 C CA . VAL A 1 92 ? -4.074 13.823 0.999 1.00 92.50 92 VAL A CA 1
ATOM 694 C C . VAL A 1 92 ? -4.749 12.788 1.918 1.00 92.50 92 VAL A C 1
ATOM 696 O O . VAL A 1 92 ? -4.418 11.610 1.825 1.00 92.50 92 VAL A O 1
ATOM 699 N N . ASP A 1 93 ? -5.651 13.195 2.823 1.00 93.56 93 ASP A N 1
ATOM 700 C CA . ASP A 1 93 ? -6.339 12.312 3.795 1.00 93.56 93 ASP A CA 1
ATOM 701 C C . ASP A 1 93 ? -7.786 11.949 3.395 1.00 93.56 93 ASP A C 1
ATOM 703 O O . ASP A 1 93 ? -8.700 11.855 4.225 1.00 93.56 93 ASP A O 1
ATOM 707 N N . ASP A 1 94 ? -7.995 11.731 2.100 1.00 95.00 94 ASP A N 1
ATOM 708 C CA . ASP A 1 94 ? -9.293 11.460 1.473 1.00 95.00 94 ASP A CA 1
ATOM 709 C C . ASP A 1 94 ? -9.775 10.002 1.595 1.00 95.00 94 ASP A C 1
ATOM 711 O O . ASP A 1 94 ? -10.884 9.673 1.169 1.00 95.00 94 ASP A O 1
ATOM 715 N N . GLY A 1 95 ? -8.971 9.117 2.189 1.00 96.12 95 GLY A N 1
ATOM 716 C CA . GLY A 1 95 ? -9.277 7.693 2.312 1.00 96.12 95 GLY A CA 1
ATOM 717 C C . GLY A 1 95 ? -9.206 6.934 0.986 1.00 96.12 95 GLY A C 1
ATOM 718 O O . GLY A 1 95 ? -9.842 5.883 0.858 1.00 96.12 95 GLY A O 1
ATOM 719 N N . ARG A 1 96 ? -8.471 7.457 -0.003 1.00 96.75 96 ARG A N 1
ATOM 720 C CA . ARG A 1 96 ? -8.295 6.843 -1.319 1.00 96.75 96 ARG A CA 1
ATOM 721 C C . ARG A 1 96 ? -6.825 6.670 -1.684 1.00 96.75 96 ARG A C 1
ATOM 723 O O . ARG A 1 96 ? -5.957 7.468 -1.353 1.00 96.75 96 ARG A O 1
ATOM 730 N N . ILE A 1 97 ? -6.547 5.603 -2.415 1.00 97.06 97 ILE A N 1
ATOM 731 C CA . ILE A 1 97 ? -5.247 5.342 -3.019 1.00 97.06 97 ILE A CA 1
ATOM 732 C C . ILE A 1 97 ? -5.431 5.404 -4.524 1.00 97.06 97 ILE A C 1
ATOM 734 O O . ILE A 1 97 ? -5.993 4.490 -5.128 1.00 97.06 97 ILE A O 1
ATOM 738 N N . ASP A 1 98 ? -4.959 6.496 -5.115 1.00 96.19 98 ASP A N 1
ATOM 739 C CA . ASP A 1 98 ? -4.978 6.700 -6.557 1.00 96.19 98 ASP A CA 1
ATOM 740 C C . ASP A 1 98 ? -3.692 6.180 -7.225 1.00 96.19 98 ASP A C 1
ATOM 742 O O . ASP A 1 98 ? -2.615 6.196 -6.613 1.00 96.19 98 ASP A O 1
ATOM 746 N N . PRO A 1 99 ? -3.783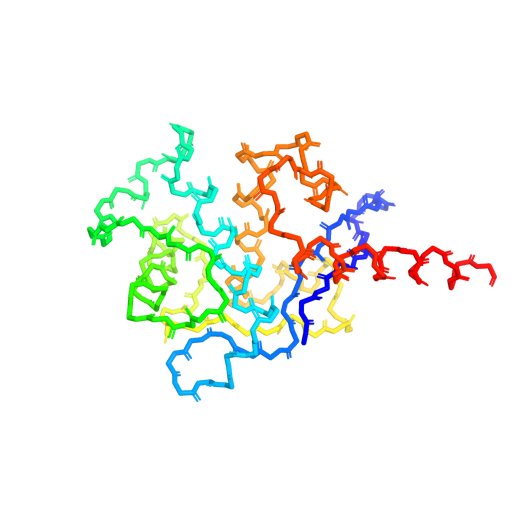 5.749 -8.497 1.00 95.19 99 PRO A N 1
ATOM 747 C CA . PRO A 1 99 ? -2.633 5.282 -9.258 1.00 95.19 99 PRO A CA 1
ATOM 748 C C . PRO A 1 99 ? -1.614 6.401 -9.486 1.00 95.19 99 PRO A C 1
ATOM 750 O O . PRO A 1 99 ? -1.970 7.552 -9.756 1.00 95.19 99 PRO A O 1
ATOM 753 N N . VAL A 1 100 ? -0.330 6.043 -9.485 1.00 91.94 100 VAL A N 1
ATOM 754 C CA . VAL A 1 100 ? 0.716 6.926 -10.023 1.00 91.94 100 VAL A CA 1
ATOM 755 C C . VAL A 1 100 ? 0.751 6.778 -11.554 1.00 91.94 100 VAL A C 1
ATOM 757 O O . VAL A 1 100 ? 0.868 5.647 -12.044 1.00 91.94 100 VAL A O 1
ATOM 760 N N . PRO A 1 101 ? 0.656 7.869 -12.341 1.00 88.19 101 PRO A N 1
ATOM 761 C CA . PRO A 1 101 ? 0.730 7.793 -13.802 1.00 88.19 101 PRO A CA 1
ATOM 762 C C . PRO A 1 101 ? 2.043 7.161 -14.285 1.00 88.19 101 PRO A C 1
ATOM 764 O O . PRO A 1 101 ? 3.099 7.471 -13.742 1.00 88.19 101 PRO A O 1
ATOM 767 N N . ARG A 1 102 ? 2.002 6.337 -15.344 1.00 78.38 102 ARG A N 1
ATOM 768 C CA . ARG A 1 102 ? 3.195 5.662 -15.914 1.00 78.38 102 ARG A CA 1
ATOM 769 C C . ARG A 1 102 ? 4.296 6.624 -16.372 1.00 78.38 102 ARG A C 1
ATOM 771 O O . ARG A 1 102 ? 5.459 6.253 -16.368 1.00 78.38 102 ARG A O 1
ATOM 778 N N . SER A 1 103 ? 3.930 7.842 -16.762 1.00 77.25 103 SER A N 1
ATOM 779 C CA . SER A 1 103 ? 4.873 8.891 -17.158 1.00 77.25 103 SER A CA 1
ATOM 780 C C . SER A 1 103 ? 5.593 9.546 -15.975 1.00 77.25 103 SER A C 1
ATOM 782 O O . SER A 1 103 ? 6.419 10.423 -16.190 1.00 77.25 103 SER A O 1
ATOM 784 N N . THR A 1 104 ? 5.256 9.177 -14.736 1.00 76.38 104 THR A N 1
ATOM 785 C CA . THR A 1 104 ? 5.865 9.750 -13.533 1.00 76.38 104 THR A CA 1
ATOM 786 C C . THR A 1 104 ? 7.237 9.128 -13.321 1.00 76.38 104 THR A C 1
ATOM 788 O O . THR A 1 104 ? 7.355 7.924 -13.097 1.00 76.38 104 THR A O 1
ATOM 791 N N . THR A 1 105 ? 8.276 9.952 -13.363 1.00 73.44 105 THR A N 1
ATOM 792 C CA . THR A 1 105 ? 9.642 9.541 -13.024 1.00 73.44 105 THR A CA 1
ATOM 793 C C . THR A 1 105 ? 9.864 9.567 -11.509 1.00 73.44 105 THR A C 1
ATOM 795 O O . THR A 1 105 ? 9.129 10.230 -10.776 1.00 73.44 105 THR A O 1
ATOM 798 N N . ALA A 1 106 ? 10.923 8.911 -11.018 1.00 70.19 106 ALA A N 1
ATOM 799 C CA . ALA A 1 106 ? 11.323 9.030 -9.611 1.00 70.19 106 ALA A CA 1
ATOM 800 C C . ALA A 1 106 ? 11.576 10.494 -9.203 1.00 70.19 106 ALA A C 1
ATOM 802 O O . ALA A 1 106 ? 11.287 10.891 -8.076 1.00 70.19 106 ALA A O 1
ATOM 803 N N . TYR A 1 107 ? 12.043 11.316 -10.146 1.00 66.62 107 TYR A N 1
ATOM 804 C CA . TYR A 1 107 ? 12.199 12.751 -9.953 1.00 66.62 107 TYR A CA 1
ATOM 805 C C . TYR A 1 107 ? 10.849 13.446 -9.721 1.00 66.62 107 TYR A C 1
ATOM 807 O O . TYR A 1 107 ? 10.691 14.184 -8.745 1.00 66.62 107 TYR A O 1
ATOM 815 N N . ASP A 1 108 ? 9.840 13.150 -10.543 1.00 71.00 108 ASP A N 1
ATOM 816 C CA . ASP A 1 108 ? 8.496 13.733 -10.415 1.00 71.00 108 ASP A CA 1
ATOM 817 C C . ASP A 1 108 ? 7.813 13.365 -9.092 1.00 71.00 108 ASP A C 1
ATOM 819 O O . ASP A 1 108 ? 7.027 14.148 -8.556 1.00 71.00 108 ASP A O 1
ATOM 823 N N . MET A 1 109 ? 8.136 12.196 -8.532 1.00 69.31 109 MET A N 1
ATOM 824 C CA . MET A 1 109 ? 7.606 11.739 -7.242 1.00 69.31 109 MET A CA 1
ATOM 825 C C . MET A 1 109 ? 8.063 12.614 -6.068 1.00 69.31 109 MET A C 1
ATOM 827 O O . MET A 1 109 ? 7.364 12.677 -5.061 1.00 69.31 109 MET A O 1
ATOM 831 N N . THR A 1 110 ? 9.196 13.311 -6.203 1.00 68.06 110 THR A N 1
ATOM 832 C CA . THR A 1 110 ? 9.780 14.153 -5.141 1.00 68.06 110 THR A CA 1
ATOM 833 C C . THR A 1 110 ? 9.387 15.631 -5.224 1.00 68.06 110 THR A C 1
ATOM 835 O O . THR A 1 110 ? 9.616 16.378 -4.278 1.00 68.06 110 THR A O 1
ATOM 838 N N . LYS A 1 111 ? 8.786 16.070 -6.339 1.00 69.06 111 LYS A N 1
ATOM 839 C CA . LYS A 1 111 ? 8.476 17.487 -6.608 1.00 69.06 111 LYS A CA 1
ATOM 840 C C . LYS A 1 111 ? 7.025 17.899 -6.393 1.00 69.06 111 LYS A C 1
ATOM 842 O O . LYS A 1 111 ? 6.702 19.082 -6.500 1.00 69.06 111 LYS A O 1
ATOM 847 N N . ARG A 1 112 ? 6.127 16.948 -6.157 1.00 70.44 112 ARG A N 1
ATOM 848 C CA . ARG A 1 112 ? 4.706 17.255 -5.972 1.00 70.44 112 ARG A CA 1
ATOM 849 C C . ARG A 1 112 ? 4.469 17.829 -4.580 1.00 70.44 112 ARG A C 1
ATOM 851 O O . ARG A 1 112 ? 5.021 17.335 -3.605 1.00 70.44 112 ARG A O 1
ATOM 858 N N . ALA A 1 113 ? 3.586 18.826 -4.498 1.00 72.75 113 ALA A N 1
ATOM 859 C CA . ALA A 1 113 ? 3.140 19.387 -3.222 1.00 72.75 113 ALA A CA 1
ATOM 860 C C . ALA A 1 113 ? 2.459 18.334 -2.331 1.00 72.75 113 ALA A C 1
ATOM 862 O O . ALA A 1 113 ? 2.545 18.431 -1.115 1.00 72.75 113 ALA A O 1
ATOM 863 N N . PHE A 1 114 ? 1.831 17.320 -2.943 1.00 78.38 114 PHE A N 1
ATOM 864 C CA . PHE A 1 114 ? 1.295 16.144 -2.265 1.00 78.38 114 PHE A CA 1
ATOM 865 C C . PHE A 1 114 ? 1.792 14.863 -2.938 1.00 78.38 114 PHE A C 1
ATOM 867 O O . PHE A 1 114 ? 1.717 14.702 -4.160 1.00 78.38 114 PHE A O 1
ATOM 874 N N . GLN A 1 115 ? 2.282 13.944 -2.121 1.00 84.62 115 GLN A N 1
ATOM 875 C CA . GLN A 1 115 ? 2.732 12.621 -2.499 1.00 84.62 115 GLN A CA 1
ATOM 876 C C . GLN A 1 115 ? 1.536 11.666 -2.586 1.00 84.62 115 GLN A C 1
ATOM 878 O O . GLN A 1 115 ? 0.662 11.647 -1.718 1.00 84.62 115 GLN A O 1
ATOM 883 N N . HIS A 1 116 ? 1.502 10.841 -3.635 1.00 92.25 116 HIS A N 1
ATOM 884 C CA . HIS A 1 116 ? 0.511 9.772 -3.742 1.00 92.25 116 HIS A CA 1
ATOM 885 C C . HIS A 1 116 ? 0.713 8.760 -2.607 1.00 92.25 116 HIS A C 1
ATOM 887 O O . HIS A 1 116 ? 1.827 8.271 -2.405 1.00 92.25 116 HIS A O 1
ATOM 893 N N . THR A 1 117 ? -0.364 8.381 -1.913 1.00 95.50 117 THR A N 1
ATOM 894 C CA . THR A 1 117 ? -0.317 7.459 -0.763 1.00 95.50 117 THR A CA 1
ATOM 895 C C . THR A 1 117 ? 0.361 6.127 -1.091 1.00 95.50 117 THR A C 1
ATOM 897 O O . THR A 1 117 ? 1.089 5.586 -0.258 1.00 95.50 117 THR A O 1
ATOM 900 N N . ILE A 1 118 ? 0.188 5.617 -2.318 1.00 95.88 118 ILE A N 1
ATOM 901 C CA . ILE A 1 118 ? 0.826 4.372 -2.765 1.00 95.88 118 ILE A CA 1
ATOM 902 C C . ILE A 1 118 ? 2.360 4.449 -2.709 1.00 95.88 118 ILE A C 1
ATOM 904 O O . ILE A 1 118 ? 3.013 3.444 -2.450 1.00 95.88 118 ILE A O 1
ATOM 908 N N . ILE A 1 119 ? 2.958 5.635 -2.867 1.00 93.00 119 ILE A N 1
ATOM 909 C CA . ILE A 1 119 ? 4.413 5.817 -2.767 1.00 93.00 119 ILE A CA 1
ATOM 910 C C . ILE A 1 119 ? 4.874 5.578 -1.329 1.00 93.00 119 ILE A C 1
ATOM 912 O O . ILE A 1 119 ? 5.810 4.814 -1.097 1.00 93.00 119 ILE A O 1
ATOM 916 N N . SER A 1 120 ? 4.188 6.188 -0.364 1.00 93.56 120 SER A N 1
ATOM 917 C CA . SER A 1 120 ? 4.480 6.006 1.059 1.00 93.56 120 SER A CA 1
ATOM 918 C C . SER A 1 120 ? 4.244 4.560 1.502 1.00 93.56 120 SER A C 1
ATOM 920 O O . SER A 1 120 ? 5.021 4.036 2.294 1.00 93.56 120 SER A O 1
ATOM 922 N N . LEU A 1 121 ? 3.234 3.879 0.947 1.00 95.31 121 LEU A N 1
ATOM 923 C CA . LEU A 1 121 ? 3.015 2.448 1.190 1.00 95.31 121 LEU A CA 1
ATOM 924 C C . LEU A 1 121 ? 4.143 1.575 0.638 1.00 95.31 121 LEU A C 1
ATOM 926 O O . LEU A 1 121 ? 4.571 0.646 1.318 1.00 95.31 121 LEU A O 1
ATOM 930 N N . ASN A 1 122 ? 4.648 1.861 -0.566 1.00 95.06 122 ASN A N 1
ATOM 931 C CA . ASN A 1 122 ? 5.801 1.139 -1.113 1.00 95.06 122 ASN A CA 1
ATOM 932 C C . ASN A 1 122 ? 7.024 1.307 -0.212 1.00 95.06 122 ASN A C 1
ATOM 934 O O . ASN A 1 122 ? 7.689 0.327 0.113 1.00 95.06 122 ASN A O 1
ATOM 938 N N . HIS A 1 123 ? 7.283 2.535 0.243 1.00 92.06 123 HIS A N 1
ATOM 939 C CA . HIS A 1 123 ? 8.382 2.812 1.161 1.00 92.06 123 HIS A CA 1
ATOM 940 C C . HIS A 1 123 ? 8.222 2.081 2.503 1.00 92.06 123 HIS A C 1
ATOM 942 O O . HIS A 1 123 ? 9.166 1.445 2.976 1.00 92.06 123 HIS A O 1
ATOM 948 N N . ALA A 1 124 ? 7.025 2.121 3.094 1.00 93.38 124 ALA A N 1
ATOM 949 C CA . ALA A 1 124 ? 6.722 1.403 4.328 1.00 93.38 124 ALA A CA 1
ATOM 950 C C . ALA A 1 124 ? 6.945 -0.106 4.160 1.00 93.38 124 ALA A C 1
ATOM 952 O O . ALA A 1 124 ? 7.662 -0.710 4.954 1.00 93.38 124 ALA A O 1
ATOM 953 N N . LEU A 1 125 ? 6.428 -0.698 3.080 1.00 94.50 125 LEU A N 1
ATOM 954 C CA . LEU A 1 125 ? 6.606 -2.118 2.796 1.00 94.50 125 LEU A CA 1
ATOM 955 C C . LEU A 1 125 ? 8.073 -2.497 2.582 1.00 94.50 125 LEU A C 1
ATOM 957 O O . LEU A 1 125 ? 8.524 -3.501 3.124 1.00 94.50 125 LEU A O 1
ATOM 961 N N . HIS A 1 126 ? 8.827 -1.699 1.824 1.00 93.19 126 HIS A N 1
ATOM 962 C CA . HIS A 1 126 ? 10.260 -1.916 1.630 1.00 93.19 126 HIS A CA 1
ATOM 963 C C . HIS A 1 126 ? 11.021 -1.873 2.960 1.00 93.19 126 HIS A C 1
ATOM 965 O O . HIS A 1 126 ? 11.946 -2.650 3.168 1.00 93.19 126 HIS A O 1
ATOM 971 N N . THR A 1 127 ? 10.592 -1.012 3.884 1.00 91.56 127 THR A N 1
ATOM 972 C CA . THR A 1 127 ? 11.190 -0.888 5.218 1.00 91.56 127 THR A CA 1
ATOM 973 C C . THR A 1 127 ? 10.894 -2.108 6.088 1.00 91.56 127 THR A C 1
ATOM 975 O O . THR A 1 127 ? 11.787 -2.612 6.765 1.00 91.56 127 THR A O 1
ATOM 978 N N . VAL A 1 128 ? 9.651 -2.604 6.077 1.00 93.50 128 VAL A N 1
ATOM 979 C CA . VAL A 1 128 ? 9.245 -3.731 6.934 1.00 93.50 128 VAL A CA 1
ATOM 980 C C . VAL A 1 128 ? 9.585 -5.101 6.340 1.00 93.50 128 VAL A C 1
ATOM 982 O O . VAL A 1 128 ? 9.716 -6.072 7.079 1.00 93.50 128 VAL A O 1
ATOM 985 N N . ARG A 1 129 ? 9.739 -5.199 5.014 1.00 93.44 129 ARG A N 1
ATOM 986 C CA . ARG A 1 129 ? 10.012 -6.448 4.283 1.00 93.44 129 ARG A CA 1
ATOM 987 C C . ARG A 1 129 ? 11.062 -6.258 3.180 1.00 93.44 129 ARG A C 1
ATOM 989 O O . ARG A 1 129 ? 10.784 -6.563 2.020 1.00 93.44 129 ARG A O 1
ATOM 996 N N . PRO A 1 130 ? 12.283 -5.800 3.502 1.00 93.38 130 PRO A N 1
ATOM 997 C CA . PRO A 1 130 ? 13.292 -5.468 2.491 1.00 93.38 130 PRO A CA 1
ATOM 998 C C . PRO A 1 130 ? 13.693 -6.665 1.618 1.00 93.38 130 PRO A C 1
ATOM 1000 O O . PRO A 1 130 ? 13.944 -6.496 0.431 1.00 93.38 130 PRO A O 1
ATOM 1003 N N . ASN A 1 131 ? 13.697 -7.880 2.176 1.00 93.00 131 ASN A N 1
ATOM 1004 C CA . ASN A 1 131 ? 14.068 -9.094 1.440 1.00 93.00 131 ASN A CA 1
ATOM 1005 C C . ASN A 1 131 ? 12.969 -9.570 0.477 1.00 93.00 131 ASN A C 1
ATOM 1007 O O . ASN A 1 131 ? 13.275 -10.076 -0.601 1.00 93.00 131 ASN A O 1
ATOM 1011 N N . ASP A 1 132 ? 11.699 -9.390 0.847 1.00 94.12 132 ASP A N 1
ATOM 1012 C CA . ASP A 1 132 ? 10.568 -9.812 0.016 1.00 94.12 132 ASP A CA 1
ATOM 1013 C C . ASP A 1 132 ? 10.178 -8.740 -1.000 1.00 94.12 132 ASP A C 1
ATOM 1015 O O . ASP A 1 132 ? 9.666 -9.057 -2.071 1.00 94.12 132 ASP A O 1
ATOM 1019 N N . TYR A 1 133 ? 10.405 -7.465 -0.679 1.00 93.44 133 TYR A N 1
ATOM 1020 C CA . TYR A 1 133 ? 9.930 -6.335 -1.471 1.00 93.44 133 TYR A CA 1
ATOM 1021 C C . TYR A 1 133 ? 10.347 -6.391 -2.950 1.00 93.44 133 TYR A C 1
ATOM 1023 O O . TYR A 1 133 ? 9.486 -6.156 -3.795 1.00 93.44 133 TYR A O 1
ATOM 1031 N N . PRO A 1 134 ? 11.585 -6.758 -3.336 1.00 91.62 134 PRO A N 1
ATOM 1032 C CA . PRO A 1 134 ? 11.943 -6.866 -4.751 1.00 91.62 134 PRO A CA 1
ATOM 1033 C C . PRO A 1 134 ? 11.168 -7.953 -5.508 1.00 91.62 134 PRO A C 1
ATOM 1035 O O . PRO A 1 134 ? 11.107 -7.923 -6.732 1.00 91.62 134 PRO A O 1
ATOM 1038 N N . ARG A 1 135 ? 10.607 -8.938 -4.798 1.00 90.62 135 ARG A N 1
ATOM 1039 C CA . ARG A 1 135 ? 9.949 -10.117 -5.372 1.00 90.62 135 ARG A CA 1
ATOM 1040 C C . ARG A 1 135 ? 8.725 -10.502 -4.548 1.00 90.62 135 ARG A C 1
ATOM 1042 O O . ARG A 1 135 ? 8.622 -11.639 -4.090 1.00 90.62 135 ARG A O 1
ATOM 1049 N N . LEU A 1 136 ? 7.775 -9.579 -4.370 1.00 92.06 136 LEU A N 1
ATOM 1050 C CA . LEU A 1 136 ? 6.606 -9.822 -3.510 1.00 92.06 136 LEU A CA 1
ATOM 1051 C C . LEU A 1 136 ? 5.790 -11.043 -3.938 1.00 92.06 136 LEU A C 1
ATOM 1053 O O . LEU A 1 136 ? 5.161 -11.685 -3.105 1.00 92.06 136 LEU A O 1
ATOM 1057 N N . TRP A 1 137 ? 5.807 -11.393 -5.224 1.00 91.69 137 TRP A N 1
ATOM 1058 C CA . TRP A 1 137 ? 5.158 -12.602 -5.730 1.00 91.69 137 TRP A CA 1
ATOM 1059 C C . TRP A 1 137 ? 5.750 -13.893 -5.133 1.00 91.69 137 TRP A C 1
ATOM 1061 O O . TRP A 1 137 ? 5.027 -14.876 -4.982 1.00 91.69 137 TRP A O 1
ATOM 1071 N N . ASN A 1 138 ? 7.021 -13.889 -4.723 1.00 93.00 138 ASN A N 1
ATOM 1072 C CA . ASN A 1 138 ? 7.680 -15.025 -4.075 1.00 93.00 138 ASN A CA 1
ATOM 1073 C C . ASN A 1 138 ? 7.462 -15.078 -2.558 1.00 93.00 138 ASN A C 1
ATOM 1075 O O . ASN A 1 138 ? 7.838 -16.073 -1.939 1.00 93.00 138 ASN A O 1
ATOM 1079 N N . ALA A 1 139 ? 6.875 -14.041 -1.952 1.00 94.12 139 ALA A N 1
ATOM 1080 C CA . ALA A 1 139 ? 6.637 -14.047 -0.518 1.00 94.12 139 ALA A CA 1
ATOM 1081 C C . ALA A 1 139 ? 5.681 -15.205 -0.138 1.00 94.12 139 ALA A C 1
ATOM 1083 O O . ALA A 1 139 ? 4.665 -15.407 -0.825 1.00 94.12 139 ALA A O 1
ATOM 1084 N N . PRO A 1 140 ? 5.975 -15.972 0.934 1.00 93.94 140 PRO A N 1
ATOM 1085 C CA . PRO A 1 140 ? 5.185 -17.150 1.308 1.00 93.94 140 PRO A CA 1
ATOM 1086 C C . PRO A 1 140 ? 3.706 -16.845 1.568 1.00 93.94 140 PRO A C 1
ATOM 1088 O O . PRO A 1 140 ? 2.836 -17.651 1.248 1.00 93.94 140 PRO A O 1
ATOM 1091 N N . ASP A 1 141 ? 3.426 -15.664 2.113 1.00 94.62 141 ASP A N 1
ATOM 1092 C CA . ASP A 1 141 ? 2.101 -15.165 2.477 1.00 94.62 141 ASP A CA 1
ATOM 1093 C C . ASP A 1 141 ? 1.451 -14.285 1.394 1.00 94.62 141 ASP A C 1
ATOM 1095 O O . ASP A 1 141 ? 0.342 -13.785 1.595 1.00 94.62 141 ASP A O 1
ATOM 1099 N N . CYS A 1 142 ? 2.104 -14.098 0.241 1.00 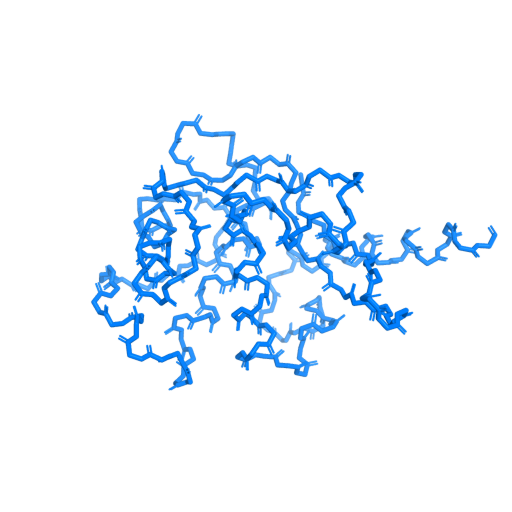94.50 142 CYS A N 1
ATOM 1100 C CA . CYS A 1 142 ? 1.509 -13.380 -0.882 1.00 94.50 142 CYS A CA 1
ATOM 1101 C C . CYS A 1 142 ? 0.299 -14.164 -1.421 1.00 94.50 142 CYS A C 1
ATOM 1103 O O . CYS A 1 142 ? 0.457 -15.329 -1.810 1.00 94.50 142 CYS A O 1
ATOM 1105 N N . PRO A 1 143 ? -0.905 -13.559 -1.476 1.00 94.62 143 PRO A N 1
ATOM 1106 C CA . PRO A 1 143 ? -2.100 -14.241 -1.958 1.00 94.62 143 PRO A CA 1
ATOM 1107 C C . PRO A 1 143 ? -1.897 -14.791 -3.378 1.00 94.62 143 PRO A C 1
ATOM 1109 O O . PRO A 1 143 ? -1.395 -14.051 -4.228 1.00 94.62 143 PRO A O 1
ATOM 1112 N N . PRO A 1 144 ? -2.337 -16.026 -3.695 1.00 94.38 144 PRO A N 1
ATOM 1113 C CA . PRO A 1 144 ? -2.140 -16.620 -5.021 1.00 94.38 144 PRO A CA 1
ATOM 1114 C C . PRO A 1 144 ? -2.622 -15.728 -6.174 1.00 94.38 144 PRO A C 1
ATOM 1116 O O . PRO A 1 144 ? -1.904 -15.537 -7.152 1.00 94.38 144 PRO A O 1
ATOM 1119 N N . ALA A 1 145 ? -3.791 -15.101 -6.011 1.00 93.00 145 ALA A N 1
ATOM 1120 C CA . ALA A 1 145 ? -4.351 -14.184 -7.000 1.00 93.00 145 ALA A CA 1
ATOM 1121 C C . ALA A 1 145 ? -3.507 -12.912 -7.192 1.00 93.00 145 ALA A C 1
ATOM 1123 O O . ALA A 1 145 ? -3.450 -12.382 -8.295 1.00 93.00 145 ALA A O 1
ATOM 1124 N N . LEU A 1 146 ? -2.835 -12.413 -6.148 1.00 93.88 146 LEU A N 1
ATOM 1125 C CA . LEU A 1 146 ? -1.929 -11.267 -6.267 1.00 93.88 146 LEU A CA 1
ATOM 1126 C C . LEU A 1 146 ? -0.592 -11.691 -6.890 1.00 93.88 146 LEU A C 1
ATOM 1128 O O . LEU A 1 146 ? -0.086 -11.004 -7.776 1.00 93.88 146 LEU A O 1
ATOM 1132 N N . ARG A 1 147 ? -0.054 -12.845 -6.475 1.00 93.00 147 ARG A N 1
ATOM 1133 C CA . ARG A 1 147 ? 1.174 -13.446 -7.016 1.00 93.00 147 ARG A CA 1
ATOM 1134 C C . ARG A 1 147 ? 1.113 -13.577 -8.532 1.00 93.00 147 ARG A C 1
ATOM 1136 O O . ARG A 1 147 ? 2.026 -13.116 -9.210 1.00 93.00 147 ARG A O 1
ATOM 1143 N N . GLU A 1 148 ? 0.040 -14.169 -9.050 1.00 89.88 148 GLU A N 1
ATOM 1144 C CA . GLU A 1 148 ? -0.155 -14.362 -10.489 1.00 89.88 148 GLU A CA 1
ATOM 1145 C C . GLU A 1 148 ? -0.104 -13.028 -11.245 1.00 89.88 148 GLU A C 1
ATOM 1147 O O . GLU A 1 148 ? 0.579 -12.903 -12.261 1.00 89.88 148 GLU A O 1
ATOM 1152 N N . ARG A 1 149 ? -0.757 -11.992 -10.707 1.00 88.56 149 ARG A N 1
ATOM 1153 C CA . ARG A 1 149 ? -0.782 -10.664 -11.333 1.00 88.56 149 ARG A CA 1
ATOM 1154 C C . ARG A 1 149 ? 0.582 -10.001 -11.337 1.00 88.56 149 ARG A C 1
ATOM 1156 O O . ARG A 1 149 ? 1.012 -9.521 -12.381 1.00 88.56 149 ARG A O 1
ATOM 1163 N N . LEU A 1 150 ? 1.279 -9.997 -10.206 1.00 89.94 150 LEU A N 1
ATOM 1164 C CA . LEU A 1 150 ? 2.597 -9.372 -10.111 1.00 89.94 150 LEU A CA 1
ATOM 1165 C C . LEU A 1 150 ? 3.643 -10.101 -10.970 1.00 89.94 150 LEU A C 1
ATOM 1167 O O . LEU A 1 150 ? 4.472 -9.441 -11.596 1.00 89.94 150 LEU A O 1
ATOM 1171 N N . PHE A 1 151 ? 3.568 -11.434 -11.053 1.00 83.25 151 PHE A N 1
ATOM 1172 C CA . PHE A 1 151 ? 4.483 -12.241 -11.861 1.00 83.25 151 PHE A CA 1
ATOM 1173 C C . PHE A 1 151 ? 4.365 -11.936 -13.360 1.00 83.25 151 PHE A C 1
ATOM 1175 O O . PHE A 1 151 ? 5.382 -11.719 -14.016 1.00 83.25 151 PHE A O 1
ATOM 1182 N N . ILE A 1 152 ? 3.140 -11.848 -13.896 1.00 74.75 152 ILE A N 1
ATOM 1183 C CA . ILE A 1 152 ? 2.910 -11.551 -15.322 1.00 74.75 152 ILE A CA 1
ATOM 1184 C C . ILE A 1 152 ? 3.566 -10.225 -15.728 1.00 74.75 152 ILE A C 1
ATOM 1186 O O . ILE A 1 152 ? 4.215 -10.154 -16.771 1.00 74.75 152 ILE A O 1
ATOM 1190 N N . TYR A 1 153 ? 3.436 -9.182 -14.903 1.00 67.56 153 TYR A N 1
ATOM 1191 C CA . TYR A 1 153 ? 4.028 -7.877 -15.208 1.00 67.56 153 TYR A CA 1
ATOM 1192 C C . TYR A 1 153 ? 5.550 -7.869 -15.104 1.00 67.56 153 TYR A C 1
ATOM 1194 O O . TYR A 1 153 ? 6.194 -7.195 -15.905 1.00 67.56 153 TYR A O 1
ATOM 1202 N N . TRP A 1 154 ? 6.126 -8.624 -14.165 1.00 68.94 154 TRP A N 1
ATOM 1203 C CA . TRP A 1 154 ? 7.577 -8.765 -14.086 1.00 68.94 154 TRP A CA 1
ATOM 1204 C C . TRP A 1 154 ? 8.134 -9.418 -15.355 1.00 68.94 154 TRP A C 1
ATOM 1206 O O . TRP A 1 154 ? 8.998 -8.835 -16.008 1.00 68.94 154 TRP A O 1
ATOM 1216 N N . VAL A 1 155 ? 7.562 -10.556 -15.767 1.00 69.25 155 VAL A N 1
ATOM 1217 C CA . VAL A 1 155 ? 7.980 -11.260 -16.989 1.00 69.25 155 VAL A CA 1
ATOM 1218 C C . VAL A 1 155 ? 7.813 -10.358 -18.216 1.00 69.25 155 VAL A C 1
ATOM 1220 O O . VAL A 1 155 ? 8.758 -10.159 -18.972 1.00 69.25 155 VAL A O 1
A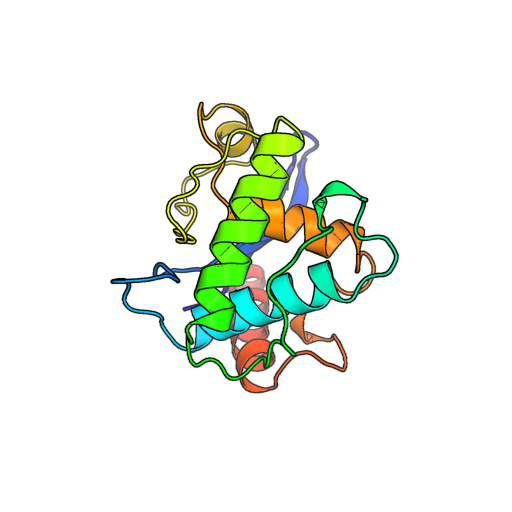TOM 1223 N N . ALA A 1 156 ? 6.639 -9.748 -18.403 1.00 63.06 156 ALA A N 1
ATOM 1224 C CA . ALA A 1 156 ? 6.383 -8.877 -19.552 1.00 63.06 156 ALA A CA 1
ATOM 1225 C C . ALA A 1 156 ? 7.298 -7.637 -19.586 1.00 63.06 156 ALA A C 1
ATOM 1227 O O . ALA A 1 156 ? 7.685 -7.184 -20.663 1.00 63.06 156 ALA A O 1
ATOM 1228 N N . GLY A 1 157 ? 7.655 -7.094 -18.418 1.00 60.69 157 GLY A N 1
ATOM 1229 C CA . GLY A 1 157 ? 8.571 -5.962 -18.291 1.00 60.69 157 GLY A CA 1
ATOM 1230 C C . GLY A 1 157 ? 10.023 -6.300 -18.638 1.00 60.69 157 GLY A C 1
ATOM 1231 O O . GLY A 1 157 ? 10.731 -5.430 -19.144 1.00 60.69 157 GLY A O 1
ATOM 1232 N N . GLU A 1 158 ? 10.467 -7.539 -18.412 1.00 59.53 158 GLU A N 1
ATOM 1233 C CA . GLU A 1 158 ? 11.794 -8.001 -18.843 1.00 59.53 158 GLU A CA 1
ATOM 1234 C C . GLU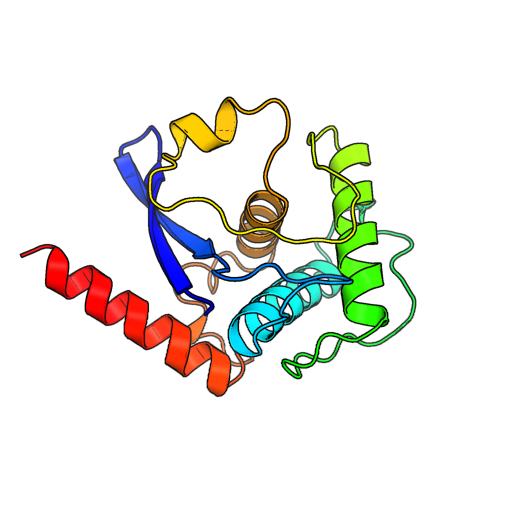 A 1 158 ? 11.866 -8.229 -20.359 1.00 59.53 158 GLU A C 1
ATOM 1236 O O . GLU A 1 158 ? 12.857 -7.852 -20.982 1.00 59.53 158 GLU A O 1
ATOM 1241 N N . TYR A 1 159 ? 10.805 -8.756 -20.980 1.00 54.72 159 TYR A N 1
ATOM 1242 C CA . TYR A 1 159 ? 10.787 -9.012 -22.427 1.00 54.72 159 TYR A CA 1
ATOM 1243 C C . TYR A 1 159 ? 10.748 -7.745 -23.296 1.00 54.72 159 TYR A C 1
ATOM 1245 O O . TYR A 1 159 ? 11.207 -7.791 -24.430 1.00 54.72 159 TYR A O 1
ATOM 1253 N N . MET A 1 160 ? 10.259 -6.607 -22.791 1.00 49.81 160 MET A N 1
ATOM 1254 C CA . MET A 1 160 ? 10.275 -5.334 -23.538 1.00 49.81 160 MET A CA 1
ATOM 1255 C C . MET A 1 160 ? 11.612 -4.572 -23.463 1.00 49.81 160 MET A C 1
ATOM 1257 O O . MET A 1 160 ? 11.696 -3.439 -23.935 1.00 49.81 160 MET A O 1
ATOM 1261 N N . ARG A 1 161 ? 12.651 -5.149 -22.844 1.00 49.38 161 ARG A N 1
ATOM 1262 C CA . ARG A 1 161 ? 13.998 -4.551 -22.762 1.00 49.38 161 ARG A CA 1
ATOM 1263 C C . ARG A 1 161 ? 14.976 -5.064 -23.830 1.00 49.38 161 ARG A C 1
ATOM 1265 O O . ARG A 1 161 ? 16.148 -4.696 -23.763 1.00 49.38 161 ARG A O 1
ATOM 1272 N N . TYR A 1 162 ? 14.502 -5.863 -24.788 1.00 43.06 162 TYR A N 1
ATOM 1273 C CA . TYR A 1 162 ? 15.272 -6.369 -25.930 1.00 43.06 162 TYR A CA 1
ATOM 1274 C C . TYR A 1 162 ? 14.688 -5.884 -27.255 1.00 43.06 162 TYR A C 1
ATOM 1276 O O . TYR A 1 162 ? 13.448 -5.950 -27.406 1.00 43.06 162 TYR A O 1
#

Radius of gyration: 14.96 Å; chains: 1; bounding box: 38×36×43 Å

Foldseek 3Di:
DWEWDFAADPVRDTDIAIWDAWKAAPPTPLQLLSLLVLLVLLQLLQPFPPNDPLLPPQPDDRRDSRSDRDPSSLSSLLSLQVSCVVVVQAADNPSMQHTDDPPQHNVNQPPDSHHGSSVVSLVSSCVSPVPCSRPVLPDPPRDPVNSVRHVVNVVVNVVVVD

Secondary structure (DSSP, 8-state):
--EEEEEE-TTS-EEEEEE-SS-EETTS---HHHHHHHHHHHHHHHH-TT--GGGTT--SS-----S---HHHHHHHHHHHHHHHHTT--B--SSEEPPPPTT--HHHHHH-SSB-HHHHHHHHHHHH-TTTGGGGGGSTTS-HHHHHHHHHHHHHHHHTT-

pLDDT: mean 87.46, std 11.84, range [43.06, 98.31]